Protein AF-A0A948E2P7-F1 (afdb_monomer_lite)

Foldseek 3Di:
DDDDDPQAAPQPDDPVNCVVVVVVVCQQQPPFQWAAPPRGRTGVDPSNHPHIDGPDDCPDD

Secondary structure (DSSP, 8-state):
-----TT--GGG--HHHHHHTHHHHHHHHTT--EEETTT--EESSGGGSSSEEESS-----

Structure (mmCIF, N/CA/C/O backbone):
data_AF-A0A948E2P7-F1
#
_entry.id   AF-A0A948E2P7-F1
#
loop_
_atom_site.group_PDB
_atom_site.id
_atom_site.type_symbol
_atom_site.label_atom_id
_atom_site.label_alt_id
_atom_site.label_comp_id
_atom_site.label_asym_id
_atom_site.label_entity_id
_atom_site.label_seq_id
_atom_site.pdbx_PDB_ins_code
_atom_site.Cartn_x
_atom_site.Cartn_y
_atom_site.Cartn_z
_atom_site.occupancy
_atom_site.B_iso_or_equiv
_atom_site.auth_seq_id
_atom_site.auth_comp_id
_atom_site.auth_asym_id
_atom_site.auth_atom_id
_atom_site.pdbx_PDB_model_num
ATOM 1 N N . MET A 1 1 ? 19.092 1.748 -0.622 1.00 48.72 1 MET A N 1
ATOM 2 C CA . MET A 1 1 ? 18.223 0.556 -0.723 1.00 48.72 1 MET A CA 1
ATOM 3 C C . MET A 1 1 ? 17.076 0.755 0.252 1.00 48.72 1 MET A C 1
ATOM 5 O O . MET A 1 1 ? 17.351 0.936 1.434 1.00 48.72 1 MET A O 1
ATOM 9 N N . ILE A 1 2 ? 15.832 0.841 -0.221 1.00 52.72 2 ILE A N 1
ATOM 10 C CA . ILE A 1 2 ? 14.666 0.939 0.667 1.00 52.72 2 ILE A CA 1
ATOM 11 C C . ILE A 1 2 ? 14.460 -0.460 1.254 1.00 52.72 2 ILE A C 1
ATOM 13 O O . ILE A 1 2 ? 14.262 -1.416 0.511 1.00 52.72 2 ILE A O 1
ATOM 17 N N . LYS A 1 3 ? 14.592 -0.607 2.575 1.00 55.84 3 LYS A N 1
ATOM 18 C CA . LYS A 1 3 ? 14.226 -1.857 3.249 1.00 55.84 3 LYS A CA 1
ATOM 19 C C . LYS A 1 3 ? 12.705 -1.940 3.227 1.00 55.84 3 LYS A C 1
ATOM 21 O O . LYS A 1 3 ? 12.053 -1.090 3.825 1.00 55.84 3 LYS A O 1
ATOM 26 N N . LEU A 1 4 ? 12.162 -2.918 2.508 1.00 59.28 4 LEU A N 1
ATOM 27 C CA . LEU A 1 4 ? 10.733 -3.199 2.525 1.00 59.28 4 LEU A CA 1
ATOM 28 C C . LEU A 1 4 ? 10.372 -3.717 3.924 1.00 59.28 4 LEU A C 1
ATOM 30 O O . LEU A 1 4 ? 10.820 -4.783 4.339 1.00 59.28 4 LEU A O 1
ATOM 34 N N . ASP A 1 5 ? 9.593 -2.944 4.664 1.00 64.31 5 ASP A N 1
ATOM 35 C CA . ASP A 1 5 ? 9.064 -3.307 5.974 1.00 64.31 5 ASP A CA 1
ATOM 36 C C . ASP A 1 5 ? 7.544 -3.090 6.038 1.00 64.31 5 ASP A C 1
ATOM 38 O O . ASP A 1 5 ? 6.916 -2.584 5.103 1.00 64.31 5 ASP A O 1
ATOM 42 N N . LYS A 1 6 ? 6.934 -3.464 7.167 1.00 56.09 6 LYS A N 1
ATOM 43 C CA . LYS A 1 6 ? 5.480 -3.371 7.384 1.00 56.09 6 LYS A CA 1
ATOM 44 C C . LYS A 1 6 ? 4.902 -1.949 7.268 1.00 56.09 6 LYS A C 1
ATOM 46 O O . LYS A 1 6 ? 3.688 -1.805 7.144 1.00 56.09 6 LYS A O 1
ATOM 51 N N . TYR A 1 7 ? 5.738 -0.909 7.293 1.00 61.81 7 TYR A N 1
ATOM 52 C CA . TYR A 1 7 ? 5.338 0.496 7.159 1.00 61.81 7 TYR A CA 1
ATOM 53 C C . TYR A 1 7 ? 5.638 1.069 5.772 1.00 61.81 7 TYR A C 1
ATOM 55 O O . TYR A 1 7 ? 5.335 2.232 5.496 1.00 61.81 7 TYR A O 1
ATOM 63 N N . THR A 1 8 ? 6.216 0.266 4.880 1.00 69.25 8 THR A N 1
ATOM 64 C CA . THR A 1 8 ? 6.597 0.719 3.550 1.00 69.25 8 THR A CA 1
ATOM 65 C C . THR A 1 8 ? 5.358 1.025 2.718 1.00 69.25 8 THR A C 1
ATOM 67 O O . THR A 1 8 ? 4.406 0.242 2.639 1.00 69.25 8 THR A O 1
ATOM 70 N N . SER A 1 9 ? 5.369 2.201 2.088 1.00 83.19 9 SER A N 1
ATOM 71 C CA . SER A 1 9 ? 4.313 2.595 1.167 1.00 83.19 9 SER A CA 1
ATOM 72 C C . SER A 1 9 ? 4.480 1.867 -0.165 1.00 83.19 9 SER A C 1
ATOM 74 O O . SER A 1 9 ? 5.438 2.113 -0.900 1.00 83.19 9 SER A O 1
ATOM 76 N N . LEU A 1 10 ? 3.498 1.039 -0.523 1.00 88.25 10 LEU A N 1
ATOM 77 C CA . LEU A 1 10 ? 3.449 0.312 -1.796 1.00 88.25 10 LEU A CA 1
ATOM 78 C C . LEU A 1 10 ? 3.428 1.253 -3.007 1.00 88.25 10 LEU A C 1
ATOM 80 O O . LEU A 1 10 ? 3.826 0.885 -4.109 1.00 88.25 10 LEU A O 1
ATOM 84 N N . CY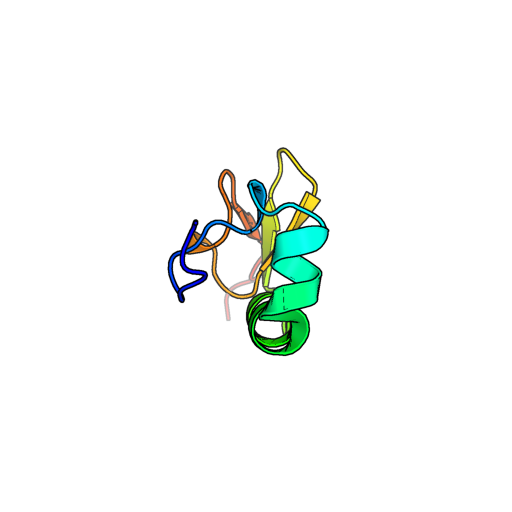S A 1 11 ? 2.974 2.493 -2.818 1.00 88.00 11 CYS A N 1
ATOM 85 C CA . CYS A 1 11 ? 2.821 3.472 -3.889 1.00 88.00 11 CYS A CA 1
ATOM 86 C C . CYS A 1 11 ? 4.153 3.924 -4.510 1.00 88.00 11 CYS A C 1
ATOM 88 O O . CYS A 1 11 ? 4.133 4.507 -5.592 1.00 88.00 11 CYS A O 1
ATOM 90 N N . ARG A 1 12 ? 5.286 3.695 -3.832 1.00 85.62 12 ARG A N 1
ATOM 91 C CA . ARG A 1 12 ? 6.626 4.097 -4.293 1.00 85.62 12 ARG A CA 1
ATOM 92 C C . ARG A 1 12 ? 7.487 2.934 -4.777 1.00 85.62 12 ARG A C 1
ATOM 94 O O . ARG A 1 12 ? 8.602 3.180 -5.218 1.00 85.62 12 ARG A O 1
ATOM 101 N N . LEU A 1 13 ? 6.983 1.704 -4.703 1.00 87.44 13 LEU A N 1
ATOM 102 C CA . LEU A 1 13 ? 7.759 0.534 -5.086 1.00 87.44 13 LEU A CA 1
ATOM 103 C C . LEU A 1 13 ? 7.939 0.459 -6.600 1.00 87.44 13 LEU A C 1
ATOM 105 O O . LEU A 1 13 ? 6.984 0.608 -7.371 1.00 87.44 13 LEU A O 1
ATOM 109 N N . SER A 1 14 ? 9.174 0.192 -7.005 1.00 88.62 14 SER A N 1
ATOM 110 C CA . SER A 1 14 ? 9.528 -0.163 -8.372 1.00 88.62 14 SER A CA 1
ATOM 111 C C . SER A 1 14 ? 9.251 -1.649 -8.657 1.00 88.62 14 SER A C 1
ATOM 113 O O . SER A 1 14 ? 9.218 -2.473 -7.739 1.00 88.62 14 SER A O 1
ATOM 115 N N . PRO A 1 15 ? 9.117 -2.052 -9.935 1.00 89.75 15 PRO A N 1
ATOM 116 C CA . PRO A 1 15 ? 8.979 -3.464 -10.299 1.00 89.75 15 PRO A CA 1
ATOM 117 C C . PRO A 1 15 ? 10.168 -4.346 -9.890 1.00 89.75 15 PRO A C 1
ATOM 119 O O . PRO A 1 15 ? 10.012 -5.558 -9.768 1.00 89.75 15 PRO A O 1
ATOM 122 N N . ALA A 1 16 ? 11.366 -3.776 -9.724 1.00 90.56 16 ALA A N 1
ATOM 123 C CA . ALA A 1 16 ? 12.521 -4.511 -9.210 1.00 90.56 16 ALA A CA 1
ATOM 124 C C . ALA A 1 16 ? 12.340 -4.824 -7.718 1.00 90.56 16 ALA A C 1
ATOM 126 O O . ALA A 1 16 ? 12.369 -5.988 -7.341 1.00 90.56 16 ALA A O 1
ATOM 127 N N . GLU A 1 17 ? 12.004 -3.818 -6.906 1.00 87.69 17 GLU A N 1
ATOM 128 C CA . GLU A 1 17 ? 11.766 -3.998 -5.466 1.00 87.69 17 GLU A CA 1
ATOM 129 C C . GLU A 1 17 ? 10.615 -4.972 -5.177 1.00 87.69 17 GLU A C 1
ATOM 131 O O . GLU A 1 17 ? 10.697 -5.748 -4.227 1.0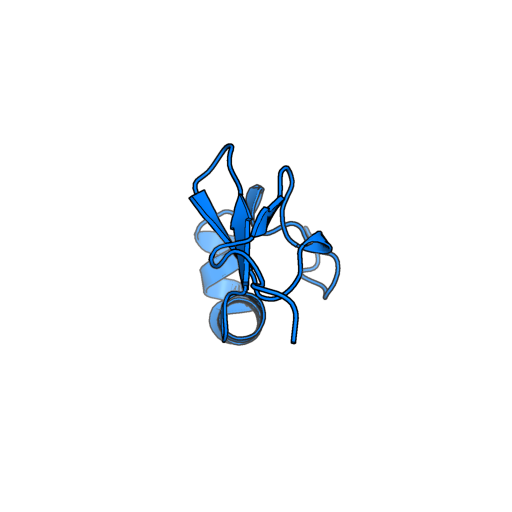0 87.69 17 GLU A O 1
ATOM 136 N N . ILE A 1 18 ? 9.563 -4.968 -6.006 1.00 89.88 18 ILE A N 1
ATOM 137 C CA . ILE A 1 18 ? 8.463 -5.938 -5.904 1.00 89.88 18 ILE A CA 1
ATOM 138 C C . ILE A 1 18 ? 8.960 -7.359 -6.186 1.00 89.88 18 ILE A C 1
ATOM 140 O O . ILE A 1 18 ? 8.629 -8.270 -5.434 1.00 89.88 18 ILE A O 1
ATOM 144 N N . ARG A 1 19 ? 9.745 -7.561 -7.253 1.00 91.00 19 ARG A N 1
ATOM 145 C CA . ARG A 1 19 ? 10.271 -8.889 -7.613 1.00 91.00 19 ARG A CA 1
ATOM 146 C C . ARG A 1 19 ? 11.217 -9.430 -6.548 1.00 91.00 19 ARG A C 1
ATOM 148 O O . ARG A 1 19 ? 11.085 -10.590 -6.172 1.00 91.00 19 ARG A O 1
ATOM 155 N N . ASP A 1 20 ? 12.089 -8.580 -6.019 1.00 90.81 20 ASP A N 1
ATOM 156 C CA . ASP A 1 20 ? 13.057 -8.958 -4.987 1.00 90.81 20 ASP A CA 1
ATOM 157 C C . ASP A 1 20 ? 12.382 -9.302 -3.644 1.00 90.81 20 ASP A C 1
ATOM 159 O O . ASP A 1 20 ? 12.972 -9.986 -2.813 1.00 90.81 20 ASP A O 1
ATOM 163 N N . ASN A 1 21 ? 11.136 -8.857 -3.427 1.00 87.81 21 ASN A N 1
ATOM 164 C CA . ASN A 1 21 ? 10.385 -9.040 -2.179 1.00 87.81 21 ASN A CA 1
ATOM 165 C C . ASN A 1 21 ? 8.981 -9.624 -2.417 1.00 87.81 21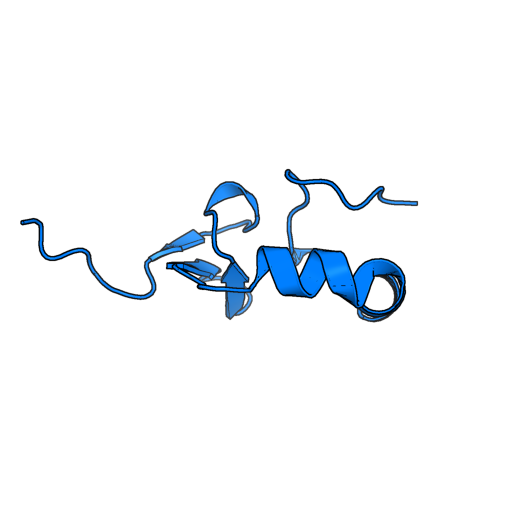 ASN A C 1
ATOM 167 O O . ASN A 1 21 ? 8.032 -9.275 -1.708 1.00 87.81 21 ASN A O 1
ATOM 171 N N . ILE A 1 22 ? 8.828 -10.491 -3.423 1.00 90.31 22 ILE A N 1
ATOM 172 C CA . ILE A 1 22 ? 7.510 -10.906 -3.927 1.00 90.31 22 ILE A CA 1
ATOM 173 C C . ILE A 1 22 ? 6.609 -11.531 -2.852 1.00 90.31 22 ILE A C 1
ATOM 175 O O . ILE A 1 22 ? 5.410 -11.259 -2.828 1.00 90.31 22 ILE A O 1
ATOM 179 N N . GLU A 1 23 ? 7.173 -12.299 -1.919 1.00 90.94 23 GLU A N 1
ATOM 180 C CA . GLU A 1 23 ? 6.409 -12.941 -0.843 1.00 90.94 23 GLU A CA 1
ATOM 181 C C . GLU A 1 23 ? 5.843 -11.928 0.160 1.00 90.94 23 GLU A C 1
ATOM 183 O O . GLU A 1 23 ? 4.661 -11.977 0.502 1.00 90.94 23 GLU A O 1
ATOM 188 N N . LEU A 1 24 ? 6.644 -10.941 0.574 1.00 87.50 24 LEU A N 1
ATOM 189 C CA . LEU A 1 24 ? 6.165 -9.857 1.435 1.00 87.50 24 LEU A CA 1
ATOM 190 C C . LEU A 1 24 ? 5.149 -8.981 0.696 1.00 87.50 24 LEU A C 1
ATOM 192 O O . LEU A 1 24 ? 4.119 -8.614 1.257 1.00 87.50 24 LEU A O 1
ATOM 196 N N . PHE A 1 25 ? 5.402 -8.676 -0.579 1.00 90.44 25 PHE A N 1
ATOM 197 C CA . PHE A 1 25 ? 4.462 -7.915 -1.395 1.00 90.44 25 PHE A CA 1
ATOM 198 C C . PHE A 1 25 ? 3.098 -8.613 -1.476 1.00 90.44 25 PHE A C 1
ATOM 200 O O . PHE A 1 25 ? 2.075 -7.963 -1.266 1.00 90.44 25 PHE A O 1
ATOM 207 N N . ARG A 1 26 ? 3.074 -9.938 -1.687 1.00 91.38 26 ARG A N 1
ATOM 208 C CA . ARG A 1 26 ? 1.844 -10.748 -1.669 1.00 91.38 26 ARG A CA 1
ATOM 209 C C . ARG A 1 26 ? 1.091 -10.627 -0.350 1.00 91.38 26 ARG A C 1
ATOM 211 O O . ARG A 1 26 ? -0.117 -10.422 -0.376 1.00 91.38 26 ARG A O 1
ATOM 218 N N . GLN A 1 27 ? 1.785 -10.699 0.784 1.00 90.00 27 GLN A N 1
ATOM 219 C CA . GLN A 1 27 ? 1.157 -10.534 2.099 1.00 90.00 27 GLN A CA 1
ATOM 220 C C . GLN A 1 27 ? 0.531 -9.145 2.274 1.00 90.00 27 GLN A C 1
ATOM 222 O O . GLN A 1 27 ? -0.570 -9.036 2.802 1.00 90.00 27 GLN A O 1
ATOM 227 N N . LEU A 1 28 ? 1.197 -8.088 1.797 1.00 89.19 28 LEU A N 1
ATOM 228 C CA . LEU A 1 28 ? 0.715 -6.709 1.935 1.00 89.19 28 LEU A CA 1
ATOM 229 C C . LEU A 1 28 ? -0.528 -6.410 1.079 1.00 89.19 28 LEU A C 1
ATOM 231 O O . LEU A 1 28 ? -1.335 -5.559 1.465 1.00 89.19 28 LEU A O 1
ATOM 235 N N . ILE A 1 29 ? -0.682 -7.083 -0.068 1.00 92.62 29 ILE A N 1
ATOM 236 C CA . ILE A 1 29 ? -1.840 -6.909 -0.964 1.00 92.62 29 ILE A CA 1
ATOM 237 C C . ILE A 1 29 ? -2.967 -7.923 -0.722 1.00 92.62 29 ILE A C 1
ATOM 239 O O . ILE A 1 29 ? -4.078 -7.711 -1.207 1.00 92.62 29 ILE A O 1
ATOM 243 N N . SER A 1 30 ? -2.689 -9.024 -0.019 1.00 93.31 30 SER A N 1
ATOM 244 C CA . SER A 1 30 ? -3.673 -10.065 0.291 1.00 93.31 30 SER A CA 1
ATOM 245 C C . SER A 1 30 ? -4.795 -9.514 1.171 1.00 93.31 30 SER A C 1
ATOM 247 O O . SER A 1 30 ? -4.534 -8.716 2.067 1.00 93.31 30 SER A O 1
ATOM 249 N N . ASP A 1 31 ? -6.036 -9.950 0.931 1.00 92.50 31 ASP A N 1
ATOM 250 C CA . ASP A 1 31 ? -7.237 -9.412 1.596 1.00 92.50 31 ASP A CA 1
ATOM 251 C C . ASP A 1 31 ? -7.265 -7.872 1.558 1.00 92.50 31 ASP A C 1
ATOM 253 O O . ASP A 1 31 ? -7.362 -7.195 2.580 1.00 92.50 31 ASP A O 1
ATOM 257 N N . GLY A 1 32 ? -7.048 -7.298 0.372 1.00 93.44 32 GLY A N 1
ATOM 258 C CA . GLY A 1 32 ? -6.976 -5.856 0.182 1.00 93.44 32 GLY A CA 1
ATOM 259 C C . GLY A 1 32 ? -8.263 -5.159 0.617 1.00 93.44 32 GLY A C 1
ATOM 260 O O . GLY A 1 32 ? -9.313 -5.360 0.015 1.00 93.44 32 GLY A O 1
ATOM 261 N N . LYS A 1 33 ? -8.165 -4.297 1.633 1.00 95.25 33 LYS A N 1
ATOM 262 C CA . LYS A 1 33 ? -9.294 -3.515 2.173 1.00 95.25 33 LYS A CA 1
ATOM 263 C C . LYS A 1 33 ? -9.283 -2.071 1.707 1.00 95.25 33 LYS A C 1
ATOM 265 O O . LYS A 1 33 ? -10.312 -1.402 1.729 1.00 95.25 33 LYS A O 1
ATOM 270 N N . TYR A 1 34 ? -8.118 -1.588 1.288 1.00 95.62 34 TYR A N 1
ATOM 271 C CA . TYR A 1 34 ? -7.915 -0.213 0.870 1.00 95.62 34 TYR A CA 1
ATOM 272 C C . TYR A 1 34 ? -7.254 -0.163 -0.498 1.00 95.62 34 TYR A C 1
ATOM 274 O O . TYR A 1 34 ? -6.384 -0.971 -0.821 1.00 95.62 34 TYR A O 1
ATOM 282 N N . TYR A 1 35 ? -7.607 0.854 -1.271 1.00 95.38 35 TYR A N 1
ATOM 283 C CA . TYR A 1 35 ? -6.914 1.227 -2.492 1.00 95.38 35 TYR A CA 1
ATOM 284 C C . TYR A 1 35 ? -6.411 2.666 -2.390 1.00 95.38 35 TYR A C 1
ATOM 286 O O . TYR A 1 35 ? -6.942 3.495 -1.650 1.00 95.38 35 TYR A O 1
ATOM 294 N N . CYS A 1 36 ? -5.341 2.984 -3.111 1.00 94.69 36 CYS A N 1
ATOM 295 C CA . CYS A 1 36 ? -4.831 4.342 -3.177 1.00 94.69 36 CYS A CA 1
ATOM 296 C C . CYS A 1 36 ? -5.553 5.113 -4.279 1.00 94.69 36 CYS A C 1
ATOM 298 O O . CYS A 1 36 ? -5.380 4.803 -5.459 1.00 94.69 36 CYS A O 1
ATOM 300 N N . ARG A 1 37 ? -6.263 6.186 -3.917 1.00 95.31 37 ARG A N 1
ATOM 301 C CA . ARG A 1 37 ? -7.015 7.018 -4.875 1.00 95.31 37 ARG A CA 1
ATOM 302 C C . ARG A 1 37 ? -6.138 7.698 -5.927 1.00 95.31 37 ARG A C 1
ATOM 304 O O . ARG A 1 37 ? -6.626 8.035 -6.995 1.00 95.31 37 ARG A O 1
ATOM 311 N N . LYS A 1 38 ? -4.841 7.881 -5.647 1.00 93.00 38 LYS A N 1
ATOM 312 C CA . LYS A 1 38 ? -3.894 8.510 -6.581 1.00 93.00 38 LYS A CA 1
ATOM 313 C C . LYS A 1 38 ? -3.376 7.566 -7.657 1.00 93.00 38 LYS A C 1
ATOM 315 O O . LYS A 1 38 ? -3.148 7.975 -8.785 1.00 93.00 38 LYS A O 1
ATOM 320 N N . CYS A 1 39 ? -3.031 6.347 -7.257 1.00 92.38 39 CYS A N 1
ATOM 321 C CA . CYS A 1 39 ? -2.124 5.505 -8.037 1.00 92.38 39 CYS A CA 1
ATOM 322 C C . CYS A 1 39 ? -2.586 4.050 -8.167 1.00 92.38 39 CYS A C 1
ATOM 324 O O . CYS A 1 39 ? -1.850 3.240 -8.727 1.00 92.38 39 CYS A O 1
ATOM 326 N N . GLY A 1 40 ? -3.760 3.718 -7.620 1.00 91.62 40 GLY A N 1
ATOM 327 C CA . GLY A 1 40 ? -4.463 2.454 -7.833 1.00 91.62 40 GLY A CA 1
ATOM 328 C C . GLY A 1 40 ? -3.928 1.237 -7.077 1.00 91.62 40 GLY A C 1
ATOM 329 O O . GLY A 1 40 ? -4.550 0.185 -7.143 1.00 91.62 40 GLY A O 1
ATOM 330 N N . ARG A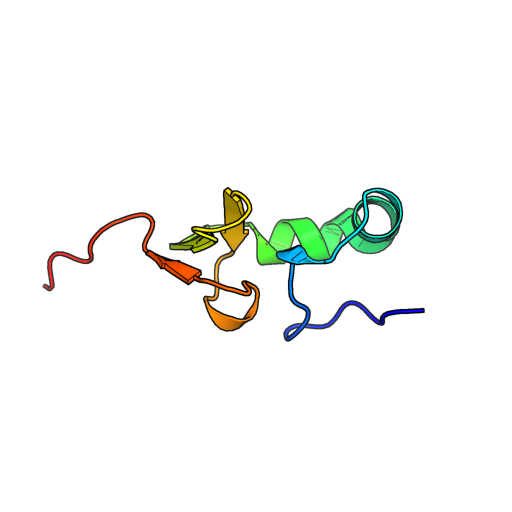 1 41 ? -2.805 1.338 -6.346 1.00 94.44 41 ARG A N 1
ATOM 331 C CA . ARG A 1 41 ? -2.296 0.200 -5.552 1.00 94.44 41 ARG A CA 1
ATOM 332 C C . ARG A 1 41 ? -3.284 -0.167 -4.445 1.00 94.44 41 ARG A C 1
ATOM 334 O O . ARG A 1 41 ? -3.888 0.724 -3.850 1.00 94.44 41 ARG A O 1
ATOM 341 N N . VAL A 1 42 ? -3.366 -1.458 -4.146 1.00 94.50 42 VAL A N 1
ATOM 342 C CA . VAL A 1 42 ? -4.220 -2.049 -3.111 1.00 94.50 42 VAL A CA 1
ATOM 343 C C . VAL A 1 42 ? -3.360 -2.523 -1.943 1.00 94.50 42 VAL A C 1
ATOM 345 O O . VAL A 1 42 ? -2.231 -2.960 -2.156 1.00 94.50 42 VAL A O 1
ATOM 348 N N . ALA A 1 43 ? -3.877 -2.416 -0.721 1.00 93.75 43 ALA A N 1
ATOM 349 C CA . ALA A 1 43 ? -3.249 -2.958 0.478 1.00 93.75 43 ALA A CA 1
ATOM 350 C C . ALA A 1 43 ? -4.293 -3.412 1.502 1.00 93.75 43 ALA A C 1
ATOM 352 O O . ALA A 1 43 ? -5.402 -2.870 1.566 1.00 93.75 43 ALA A O 1
ATOM 353 N N . HIS A 1 44 ? -3.906 -4.349 2.365 1.00 92.19 44 HIS A N 1
ATOM 354 C CA . HIS A 1 44 ? -4.708 -4.719 3.532 1.00 92.19 44 HIS A CA 1
ATOM 355 C C . HIS A 1 44 ? -4.813 -3.572 4.552 1.00 92.19 44 HIS A C 1
ATOM 357 O O . HIS A 1 44 ? -5.868 -3.351 5.144 1.00 92.19 44 HIS A O 1
ATOM 363 N N . LEU A 1 45 ? -3.731 -2.804 4.744 1.00 90.44 45 LEU A N 1
ATOM 364 C CA . LEU A 1 45 ? -3.670 -1.700 5.707 1.00 90.44 45 LEU A CA 1
ATOM 365 C C . LEU A 1 45 ? -3.548 -0.343 5.009 1.00 90.44 45 LEU A C 1
ATOM 367 O O . LEU A 1 45 ? -2.718 -0.142 4.120 1.00 90.44 45 LEU A O 1
ATOM 371 N N . LYS A 1 46 ? -4.303 0.646 5.501 1.00 90.94 46 LYS A N 1
ATOM 372 C CA . LYS A 1 46 ? -4.262 2.032 5.006 1.00 90.94 46 LYS A CA 1
ATOM 373 C C . LYS A 1 46 ? -2.869 2.675 5.076 1.00 90.94 46 LYS A C 1
ATOM 375 O O . LYS A 1 46 ? -2.542 3.504 4.235 1.00 90.94 46 LYS A O 1
ATOM 380 N N . SER A 1 47 ? -2.039 2.281 6.047 1.00 90.38 47 SER A N 1
ATOM 381 C CA . SER A 1 47 ? -0.678 2.804 6.249 1.00 90.38 47 SER A CA 1
ATOM 382 C C . SER A 1 47 ? 0.286 2.453 5.119 1.00 90.38 47 SER A C 1
ATOM 384 O O . SER A 1 47 ? 1.280 3.146 4.927 1.00 90.38 47 SER A O 1
ATOM 386 N N . ASN A 1 48 ? -0.005 1.406 4.345 1.00 91.88 48 ASN A N 1
ATOM 387 C CA . ASN A 1 48 ? 0.828 1.007 3.216 1.00 91.88 48 ASN A CA 1
ATOM 388 C C . ASN A 1 48 ? 0.533 1.815 1.941 1.00 91.88 48 ASN A C 1
ATOM 390 O O . ASN A 1 48 ? 1.156 1.586 0.904 1.00 91.88 48 ASN A O 1
ATOM 394 N N . LEU A 1 49 ? -0.380 2.788 1.988 1.00 92.00 49 LEU A N 1
ATOM 395 C CA . LEU A 1 49 ? -0.791 3.593 0.840 1.00 92.00 49 LEU A CA 1
ATOM 396 C C . LEU A 1 49 ? -0.614 5.086 1.132 1.00 92.00 49 LEU A C 1
ATOM 398 O O . LEU A 1 49 ? -0.780 5.538 2.257 1.00 92.00 49 LEU A O 1
ATOM 402 N N . CYS A 1 50 ? -0.290 5.875 0.106 1.00 91.06 50 CYS A N 1
ATOM 403 C CA . CYS A 1 50 ? -0.100 7.320 0.272 1.00 91.06 50 CYS A CA 1
ATOM 404 C C . CYS A 1 50 ? -1.416 8.113 0.356 1.00 91.06 50 CYS A C 1
ATOM 406 O O . CYS A 1 50 ? -1.452 9.157 0.999 1.00 91.06 50 CYS A O 1
ATOM 408 N N . GLN A 1 51 ? -2.486 7.639 -0.294 1.00 92.44 51 GLN A N 1
ATOM 409 C CA . GLN A 1 51 ? -3.831 8.231 -0.255 1.00 92.44 51 GLN A CA 1
ATOM 410 C C . GLN A 1 51 ? -4.895 7.122 -0.165 1.00 92.44 51 GLN A C 1
ATOM 412 O O . GLN A 1 51 ? -5.602 6.877 -1.149 1.00 92.44 51 GLN A O 1
ATOM 417 N N . PRO A 1 52 ? -4.960 6.403 0.970 1.00 94.56 52 PRO A N 1
ATOM 418 C CA . PRO A 1 52 ? -5.847 5.257 1.142 1.00 94.56 52 PRO A CA 1
ATOM 419 C C . PRO A 1 52 ? -7.327 5.657 1.099 1.00 94.56 52 PRO A C 1
ATOM 421 O O . PRO A 1 52 ? -7.711 6.714 1.598 1.00 94.56 52 PRO A O 1
ATOM 424 N N . SER A 1 53 ? -8.149 4.770 0.547 1.00 95.69 53 SER A N 1
ATOM 425 C CA . SER A 1 53 ? -9.613 4.788 0.590 1.00 95.69 53 SER A CA 1
ATOM 426 C C . SER A 1 53 ? -10.118 3.347 0.690 1.00 95.69 53 SER A C 1
ATOM 428 O O . SER A 1 53 ? -9.480 2.468 0.108 1.00 95.69 53 SER A O 1
ATOM 430 N N . PRO A 1 54 ? -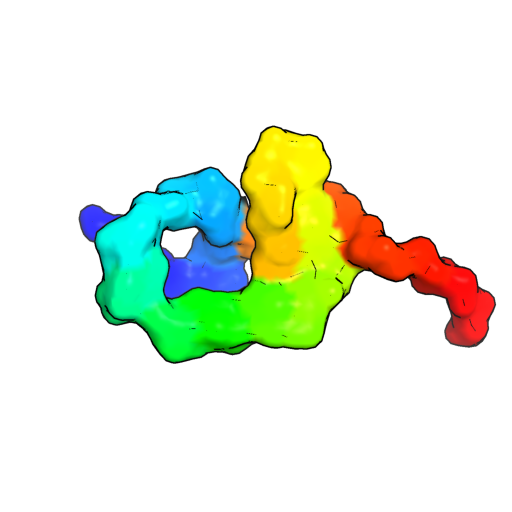11.194 3.070 1.443 1.00 95.88 54 PRO A N 1
ATOM 431 C CA . PRO A 1 54 ? -11.740 1.718 1.560 1.00 95.88 54 PRO A CA 1
ATOM 432 C C . PRO A 1 54 ? -12.267 1.206 0.208 1.00 95.88 54 PRO A C 1
ATOM 434 O O . PRO A 1 54 ? -12.762 1.995 -0.594 1.00 95.88 54 PRO A O 1
ATOM 437 N N . ILE A 1 55 ? -12.113 -0.097 -0.058 1.00 92.50 55 ILE A N 1
ATOM 438 C CA . ILE A 1 55 ? -12.627 -0.781 -1.266 1.00 92.50 55 ILE A CA 1
ATOM 439 C C . ILE A 1 55 ? -14.116 -1.108 -1.123 1.00 92.50 55 ILE A C 1
ATOM 441 O O . ILE A 1 55 ? -14.853 -1.043 -2.102 1.00 92.50 55 ILE A O 1
ATOM 445 N N . ILE A 1 56 ? -14.549 -1.441 0.090 1.00 84.38 56 ILE A N 1
ATOM 446 C CA . ILE A 1 56 ? -15.945 -1.697 0.438 1.00 84.38 56 ILE A CA 1
ATOM 447 C C . ILE A 1 56 ? -16.305 -0.680 1.518 1.00 84.38 56 ILE A C 1
ATOM 449 O O . ILE A 1 56 ? -15.541 -0.517 2.473 1.00 84.38 56 ILE A O 1
ATOM 453 N N . GLU A 1 57 ? -17.412 0.038 1.355 1.00 65.44 57 GLU A N 1
ATOM 454 C CA . GLU A 1 57 ? -17.950 0.857 2.438 1.00 65.44 57 GLU A CA 1
ATOM 455 C C . GLU A 1 57 ? -18.456 -0.101 3.520 1.00 65.44 57 GLU A C 1
ATOM 457 O O . GLU A 1 57 ? -19.291 -0.962 3.254 1.00 65.44 57 GLU A O 1
ATOM 462 N N . ASP A 1 58 ? -17.866 -0.021 4.711 1.00 56.78 58 ASP A N 1
ATOM 463 C CA . ASP A 1 58 ? -18.282 -0.808 5.868 1.00 56.78 58 ASP A CA 1
ATOM 464 C C . ASP A 1 58 ? -19.689 -0.316 6.255 1.00 56.78 58 ASP A C 1
ATOM 466 O O . ASP A 1 58 ? -19.842 0.700 6.937 1.00 56.78 58 ASP A O 1
ATOM 470 N N . GLU A 1 59 ? -20.736 -0.968 5.735 1.00 51.59 59 GLU A N 1
ATOM 471 C CA . GLU A 1 59 ? -22.089 -0.851 6.280 1.00 51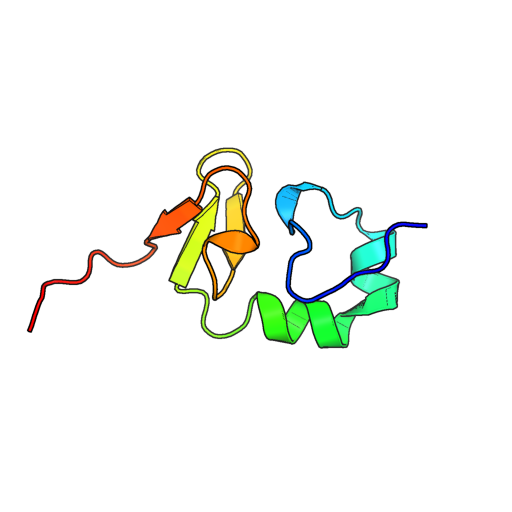.59 59 GLU A CA 1
ATOM 472 C C . GLU A 1 59 ? -22.038 -1.427 7.694 1.00 51.59 59 GLU A C 1
ATOM 474 O O . GLU A 1 59 ? -22.184 -2.635 7.895 1.00 51.59 59 GLU A O 1
ATOM 479 N N . GLY A 1 60 ? -21.741 -0.548 8.654 1.00 57.44 60 GLY A N 1
ATOM 480 C CA . GLY A 1 60 ? -21.575 -0.887 10.057 1.00 57.44 60 GLY A CA 1
ATOM 481 C C . GLY A 1 60 ? -22.659 -1.847 10.543 1.00 57.44 60 GLY A C 1
ATOM 482 O O . GLY A 1 60 ? -23.852 -1.542 10.482 1.00 57.44 60 GLY A O 1
ATOM 483 N N . LYS A 1 61 ? -22.215 -3.003 11.033 1.00 41.12 61 LYS A N 1
ATOM 484 C CA . LYS A 1 61 ? -22.992 -3.909 11.878 1.00 41.12 61 LYS A CA 1
ATOM 485 C C . LYS A 1 61 ? -22.433 -3.896 13.289 1.00 41.12 61 LYS A C 1
ATOM 487 O O . LYS A 1 61 ? -21.190 -3.946 13.421 1.00 41.12 61 LYS A O 1
#

pLDDT: mean 83.95, std 14.67, range [41.12, 95.88]

Radius of gyration: 11.92 Å; chains: 1; bounding box: 41×22×22 Å

Sequence (61 aa):
MIKLDKYTSLCRLSPAEIRDNIELFRQLISDGKYYCRKCGRVAHLKSNLCQPSPIIEDEGK